Protein AF-A0A382AHW5-F1 (afdb_monomer_lite)

Radius of gyration: 20.34 Å; chains: 1; bounding box: 49×24×56 Å

Secondary structure (DS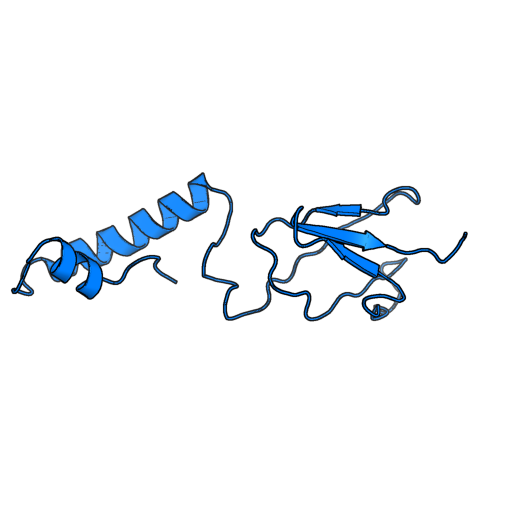SP, 8-state):
--SS-HHHHHHHHT---STTHHHHHHHHHHHHHHHHHHHTS-TTTTSSSPPP------SS---EEE-SSSS-------EE-SSTTSPPEEP-BTTTEEEETTTTEEEE-----

Foldseek 3Di:
DFPADPVRVCVVVVPPDCPCVVVSVVVRVVVRVVVCVVLQENQCPCVPPPDDDDDDDPDPPDFKDADSYPQDDDDPWDWDDDDPPDDTDTDDEPPQWHADRVRRMIGGDPPDD

Organism: NCBI:txid408172

Structure (mmCIF, N/CA/C/O backbone):
data_AF-A0A382AHW5-F1
#
_entry.id   AF-A0A382AHW5-F1
#
loop_
_atom_site.group_PDB
_atom_site.id
_atom_site.type_symbol
_atom_site.label_atom_id
_atom_site.label_alt_id
_atom_site.label_comp_id
_atom_site.label_asym_id
_atom_site.label_entity_id
_atom_site.label_seq_id
_atom_site.pdbx_PDB_ins_code
_atom_site.Cartn_x
_atom_site.Cartn_y
_atom_site.Cartn_z
_atom_site.occupancy
_atom_site.B_iso_or_equiv
_atom_site.auth_seq_id
_atom_site.auth_comp_id
_atom_site.auth_asym_id
_atom_site.auth_atom_id
_atom_site.pdbx_PDB_model_num
ATOM 1 N N . MET A 1 1 ? -7.598 2.299 6.373 1.00 84.06 1 MET A N 1
ATOM 2 C CA . MET A 1 1 ? -8.056 1.320 7.381 1.00 84.06 1 MET A CA 1
ATOM 3 C C . MET A 1 1 ? -7.495 1.695 8.745 1.00 84.06 1 MET A C 1
ATOM 5 O O . MET A 1 1 ? -6.361 2.159 8.807 1.00 84.06 1 MET A O 1
ATOM 9 N N . ASP A 1 2 ? -8.275 1.559 9.815 1.00 91.19 2 ASP A N 1
ATOM 10 C CA . ASP A 1 2 ? -7.800 1.862 11.172 1.00 91.19 2 ASP A CA 1
ATOM 11 C C . ASP A 1 2 ? -6.955 0.709 11.717 1.00 91.19 2 ASP A C 1
ATOM 13 O O . ASP A 1 2 ? -7.244 -0.454 11.439 1.00 91.19 2 ASP A O 1
ATOM 17 N N . LEU A 1 3 ? -5.915 1.028 12.493 1.00 90.19 3 LEU A N 1
ATOM 18 C CA . LEU A 1 3 ? -4.995 0.020 13.041 1.00 90.19 3 LEU A CA 1
ATOM 19 C C . LEU A 1 3 ? -5.656 -0.865 14.105 1.00 90.19 3 LEU A C 1
ATOM 21 O O . LEU A 1 3 ? -5.215 -1.984 14.350 1.00 90.19 3 LEU A O 1
ATOM 25 N N . VAL A 1 4 ? -6.687 -0.339 14.764 1.00 92.75 4 VAL A N 1
ATOM 26 C CA . VAL A 1 4 ? -7.421 -0.970 15.863 1.00 92.75 4 VAL A CA 1
ATOM 27 C C . VAL A 1 4 ? -8.881 -0.552 15.733 1.00 92.75 4 VAL A C 1
ATOM 29 O O . VAL A 1 4 ? -9.156 0.597 15.391 1.00 92.75 4 VAL A O 1
ATOM 32 N N . THR A 1 5 ? -9.831 -1.441 16.023 1.00 93.88 5 THR A N 1
ATOM 33 C CA . THR A 1 5 ? -11.252 -1.067 16.038 1.00 93.88 5 THR A CA 1
ATOM 34 C C . THR A 1 5 ? -11.669 -0.480 17.391 1.00 93.88 5 THR A C 1
ATOM 36 O O . THR A 1 5 ? -11.040 -0.716 18.425 1.00 93.88 5 THR A O 1
ATOM 39 N N . ILE A 1 6 ? -12.790 0.250 17.436 1.00 93.38 6 ILE A N 1
ATOM 40 C CA . ILE A 1 6 ? -13.361 0.732 18.710 1.00 93.38 6 ILE A CA 1
ATOM 41 C C . ILE A 1 6 ? -13.619 -0.438 19.674 1.00 93.38 6 ILE A C 1
ATOM 43 O O . ILE A 1 6 ? -13.401 -0.309 20.878 1.00 93.38 6 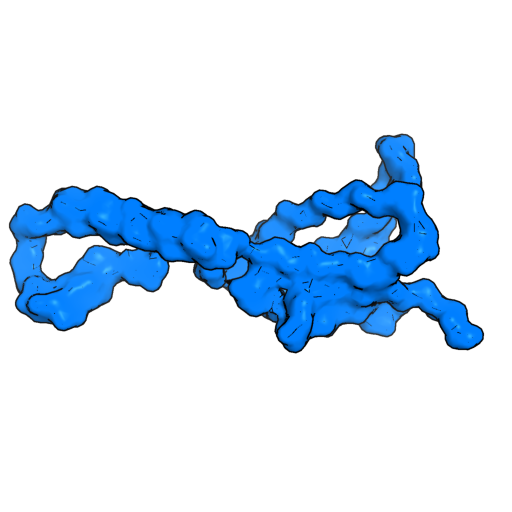ILE A O 1
ATOM 47 N N . ASN A 1 7 ? -14.057 -1.587 19.153 1.00 93.00 7 ASN A N 1
ATOM 48 C CA . ASN A 1 7 ? -14.330 -2.776 19.953 1.00 93.00 7 ASN A CA 1
ATOM 49 C C . ASN A 1 7 ? -13.053 -3.349 20.585 1.00 93.00 7 ASN A C 1
ATOM 51 O O . ASN A 1 7 ? -13.049 -3.635 21.780 1.00 93.00 7 ASN A O 1
ATOM 55 N N . ASP A 1 8 ? -11.958 -3.433 19.830 1.00 93.19 8 ASP A N 1
ATOM 56 C CA . ASP A 1 8 ? -10.665 -3.896 20.351 1.00 93.19 8 ASP A CA 1
ATOM 57 C C . ASP A 1 8 ? -10.160 -2.974 21.469 1.00 93.19 8 ASP A C 1
ATOM 59 O O . ASP A 1 8 ? -9.734 -3.432 22.532 1.00 93.19 8 ASP A O 1
ATOM 63 N N . TYR A 1 9 ? -10.284 -1.655 21.274 1.00 93.69 9 TYR A N 1
ATOM 64 C CA . TYR A 1 9 ? -9.918 -0.673 22.293 1.00 93.69 9 TYR A CA 1
ATOM 65 C C . TYR A 1 9 ? -10.771 -0.812 23.563 1.00 93.69 9 TYR A C 1
ATOM 67 O O . TYR A 1 9 ? -10.246 -0.777 24.679 1.00 93.69 9 TYR A O 1
ATOM 75 N N . LYS A 1 10 ? -12.086 -1.007 23.413 1.00 93.62 10 LYS A N 1
ATOM 76 C CA . LYS A 1 10 ? -13.003 -1.230 24.537 1.00 93.62 10 LYS A CA 1
ATOM 77 C C . LYS A 1 10 ? -12.678 -2.505 25.303 1.00 93.62 10 LYS A C 1
ATOM 79 O O . LYS A 1 10 ? -12.638 -2.461 26.530 1.00 93.62 10 LYS A O 1
ATOM 84 N N . GLN A 1 11 ? -12.404 -3.607 24.607 1.00 95.06 11 GLN A N 1
ATOM 85 C CA . GLN A 1 11 ? -12.001 -4.862 25.241 1.00 95.06 11 GLN A CA 1
ATOM 86 C C . GLN A 1 11 ? -10.702 -4.686 26.032 1.00 95.06 11 GLN A C 1
ATOM 88 O O . GLN A 1 11 ? -10.638 -5.063 27.202 1.00 95.06 11 GLN A O 1
ATOM 93 N N . TYR A 1 12 ? -9.703 -4.023 25.445 1.00 93.81 12 TYR A N 1
ATOM 94 C CA . TYR A 1 12 ? -8.440 -3.720 26.118 1.00 93.81 12 TYR A CA 1
ATOM 95 C C . TYR A 1 12 ? -8.629 -2.854 27.375 1.00 93.81 12 TYR A C 1
ATOM 97 O O . TYR A 1 12 ? -8.029 -3.115 28.419 1.00 93.81 12 TYR A O 1
ATOM 105 N N . LYS A 1 13 ? -9.491 -1.832 27.304 1.00 93.81 13 LYS A N 1
ATOM 106 C CA . LYS A 1 13 ? -9.788 -0.926 28.424 1.00 93.81 13 LYS A CA 1
ATOM 107 C C . LYS A 1 13 ? -10.871 -1.434 29.384 1.00 93.81 13 LYS A C 1
ATOM 109 O O . LYS A 1 13 ? -11.131 -0.754 30.373 1.00 93.81 13 LYS A O 1
ATOM 114 N N . LYS A 1 14 ? -11.472 -2.603 29.127 1.00 93.75 14 LYS A N 1
ATOM 115 C CA . LYS A 1 14 ? -12.615 -3.165 29.875 1.00 93.75 14 LYS A CA 1
ATOM 116 C C . LYS A 1 14 ? -13.816 -2.209 29.947 1.00 93.75 14 LYS A C 1
ATOM 118 O O . LYS A 1 14 ? -14.433 -2.037 30.995 1.00 93.75 14 LYS A O 1
ATOM 123 N N . ILE A 1 15 ? -14.123 -1.554 28.829 1.00 92.50 15 ILE A N 1
ATOM 124 C CA . ILE A 1 15 ? -15.286 -0.675 28.682 1.00 92.50 15 ILE A CA 1
ATOM 125 C C . ILE A 1 15 ? -16.439 -1.497 28.104 1.00 92.50 15 ILE A C 1
ATOM 127 O O . ILE A 1 15 ? -16.354 -1.968 26.974 1.00 92.50 15 ILE A O 1
ATOM 131 N N . GLU A 1 16 ? -17.528 -1.638 28.856 1.00 92.12 16 GLU A N 1
ATOM 132 C CA . GLU A 1 16 ? -18.679 -2.467 28.455 1.00 92.12 16 GLU A CA 1
ATOM 133 C C . GLU A 1 16 ? -19.866 -1.651 27.913 1.00 92.12 16 GLU A C 1
ATOM 135 O O . GLU A 1 16 ? -20.790 -2.201 27.321 1.00 92.12 16 GLU A O 1
ATOM 140 N N . HIS A 1 17 ? -19.853 -0.327 28.094 1.00 91.44 17 HIS A N 1
ATOM 141 C CA . HIS A 1 17 ? -20.930 0.568 27.664 1.00 91.44 17 HIS A CA 1
ATOM 142 C C . HIS A 1 17 ? -20.574 1.355 26.393 1.00 91.44 17 HIS A C 1
ATOM 144 O O . HIS A 1 17 ? -19.402 1.571 26.085 1.00 91.44 17 HIS A O 1
ATOM 150 N N . ASN A 1 18 ? -21.588 1.911 25.725 1.00 93.44 18 ASN A N 1
ATOM 151 C CA . ASN A 1 18 ? -21.423 2.626 24.449 1.00 93.44 18 ASN A CA 1
ATOM 152 C C . ASN A 1 18 ? -21.453 4.161 24.563 1.00 93.44 18 ASN A C 1
ATOM 154 O O . ASN A 1 18 ? -21.563 4.864 23.562 1.00 93.44 18 ASN A O 1
ATOM 158 N N . LYS A 1 19 ? -21.402 4.706 25.784 1.00 93.62 19 LYS A N 1
ATOM 159 C CA . LYS A 1 19 ? -21.580 6.151 26.014 1.00 93.62 19 LYS A CA 1
ATOM 160 C C . LYS A 1 19 ? -20.459 7.010 25.400 1.00 93.62 19 LYS A C 1
ATOM 162 O O . LYS A 1 19 ? -20.702 8.160 25.053 1.00 93.62 19 LYS A O 1
ATOM 167 N N . ASP A 1 20 ? -19.265 6.437 25.242 1.00 92.88 20 ASP A N 1
ATOM 168 C CA . ASP A 1 20 ? -18.060 7.135 24.775 1.00 92.88 20 ASP A CA 1
ATOM 169 C C . ASP A 1 20 ? -17.766 6.869 23.282 1.00 92.88 20 ASP A C 1
ATOM 171 O O . ASP A 1 20 ? -16.767 7.342 22.744 1.00 92.88 20 ASP A O 1
ATOM 175 N N . ASP A 1 21 ? -18.634 6.136 22.577 1.00 93.38 21 ASP A N 1
ATOM 176 C CA . ASP A 1 21 ? -18.364 5.634 21.219 1.00 93.38 21 ASP A CA 1
ATOM 177 C C . ASP A 1 21 ? -18.150 6.745 20.204 1.00 93.38 21 ASP A C 1
ATOM 179 O O . ASP A 1 21 ? -17.286 6.629 19.341 1.00 93.38 21 ASP A O 1
ATOM 183 N N . ASN A 1 22 ? -18.880 7.850 20.341 1.00 94.06 22 ASN A N 1
ATOM 184 C CA . ASN A 1 22 ? -18.705 9.012 19.474 1.00 94.06 22 ASN A CA 1
ATOM 185 C C . ASN A 1 22 ? -17.312 9.638 19.635 1.00 94.06 22 ASN A C 1
ATOM 187 O O . ASN A 1 22 ? -16.707 10.067 18.656 1.00 94.06 22 ASN A O 1
ATOM 191 N N . GLN A 1 23 ? -16.785 9.677 20.861 1.00 93.31 23 GLN A N 1
ATOM 192 C CA . GLN A 1 23 ? -15.452 10.217 21.133 1.00 93.31 23 GLN A CA 1
ATOM 193 C C . GLN A 1 23 ? -14.372 9.252 20.639 1.00 93.31 23 GLN A C 1
ATOM 195 O O . GLN A 1 23 ? -13.409 9.671 19.998 1.00 93.31 23 GLN A O 1
ATOM 200 N N . LEU A 1 24 ? -14.560 7.950 20.876 1.00 93.56 24 LEU A N 1
ATOM 201 C CA . LEU A 1 24 ? -13.664 6.908 20.374 1.00 93.56 24 LEU A CA 1
ATOM 202 C C . LEU A 1 24 ? -13.654 6.854 18.842 1.00 93.56 24 LEU A C 1
ATOM 204 O O . LEU A 1 24 ? -12.593 6.670 18.254 1.00 93.56 24 LEU A O 1
ATOM 208 N N . GLY A 1 25 ? -14.798 7.093 18.200 1.00 94.12 25 GLY A N 1
ATOM 209 C CA . GLY A 1 25 ? -14.928 7.167 16.747 1.00 94.12 25 GLY A CA 1
ATOM 210 C C . GLY A 1 25 ? -14.175 8.335 16.114 1.00 94.12 25 GLY A C 1
ATOM 211 O O . GLY A 1 25 ? -13.782 8.233 14.959 1.00 94.12 25 GLY A O 1
ATOM 212 N N . ALA A 1 26 ? -13.907 9.410 16.859 1.00 93.62 26 ALA A 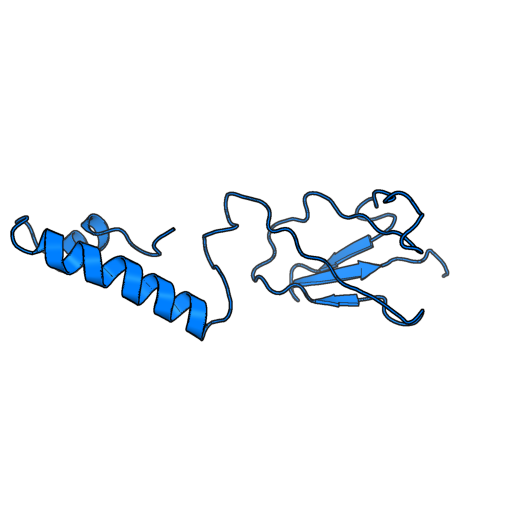N 1
ATOM 213 C CA . ALA A 1 26 ? -13.016 10.480 16.411 1.00 93.62 26 ALA A CA 1
ATOM 214 C C . ALA A 1 26 ? -11.538 10.179 16.726 1.00 93.62 26 ALA A C 1
ATOM 216 O O . ALA A 1 26 ? -10.653 10.481 15.926 1.00 93.62 26 ALA A O 1
ATOM 217 N N . LEU A 1 27 ? -11.262 9.579 17.889 1.00 93.94 27 LEU A N 1
ATOM 218 C CA . LEU A 1 27 ? -9.900 9.339 18.369 1.00 93.94 27 LEU A CA 1
ATOM 219 C C . LEU A 1 27 ? -9.186 8.218 17.601 1.00 93.94 27 LEU A C 1
ATOM 221 O O . LEU A 1 27 ? -8.019 8.371 17.245 1.00 93.94 27 LEU A O 1
ATOM 225 N N . VAL A 1 28 ? -9.866 7.096 17.355 1.00 94.31 28 VAL A N 1
ATOM 226 C CA . VAL A 1 28 ? -9.269 5.902 16.733 1.00 94.31 28 VAL A CA 1
ATOM 227 C C . VAL A 1 28 ? -8.726 6.191 15.322 1.00 94.31 28 VAL A C 1
ATOM 229 O O . VAL A 1 28 ? -7.554 5.871 15.076 1.00 94.31 28 VAL A O 1
ATOM 232 N N . PRO A 1 29 ? -9.474 6.864 14.423 1.00 94.62 29 PRO A N 1
ATOM 233 C CA . PRO A 1 29 ? -8.948 7.236 13.111 1.00 94.62 29 PRO A CA 1
ATOM 234 C C . PRO A 1 29 ? -7.807 8.253 13.203 1.00 94.62 29 PRO A C 1
ATOM 236 O O . PRO A 1 29 ? -6.810 8.127 12.495 1.00 94.62 29 PRO A O 1
ATOM 239 N N . ALA A 1 30 ? -7.904 9.235 14.109 1.00 93.69 30 ALA A N 1
ATOM 240 C CA . ALA A 1 30 ? -6.877 10.264 14.275 1.00 93.69 30 ALA A CA 1
ATOM 241 C C . ALA A 1 30 ? -5.533 9.678 14.738 1.00 93.69 30 ALA A C 1
ATOM 243 O O . ALA A 1 30 ? -4.482 10.041 14.212 1.00 93.69 30 ALA A O 1
ATOM 244 N N . VAL A 1 31 ? -5.557 8.739 15.689 1.00 94.19 31 VAL A N 1
ATOM 245 C CA . VAL A 1 31 ? -4.347 8.049 16.162 1.00 94.19 31 VAL A CA 1
ATOM 246 C C . VAL A 1 31 ? -3.791 7.121 15.083 1.00 94.19 31 VAL A C 1
ATOM 248 O O . VAL A 1 31 ? -2.583 7.114 14.861 1.00 94.19 31 VAL A O 1
ATOM 251 N N . SER A 1 32 ? -4.650 6.384 14.370 1.00 93.56 32 SER A N 1
ATOM 252 C CA . SER A 1 32 ? -4.214 5.538 13.250 1.00 93.56 32 SER A CA 1
ATOM 253 C C . SER A 1 32 ? -3.518 6.368 12.169 1.00 93.56 32 SER A C 1
ATOM 255 O O . SER A 1 32 ? -2.442 5.997 11.701 1.00 93.56 32 SER A O 1
ATOM 257 N N . GLN A 1 33 ? -4.086 7.525 11.818 1.00 92.81 33 GLN A N 1
ATOM 258 C CA . GLN A 1 33 ? -3.488 8.448 10.860 1.00 92.81 33 GLN A CA 1
ATOM 259 C C . GLN A 1 33 ? -2.164 9.025 11.370 1.00 92.81 33 GLN A C 1
ATOM 261 O O . GLN A 1 33 ? -1.204 9.096 10.609 1.00 92.81 33 GLN A O 1
ATOM 266 N N . LEU A 1 34 ? -2.085 9.401 12.651 1.00 93.12 34 LEU A N 1
ATOM 267 C CA . LEU A 1 34 ? -0.853 9.908 13.256 1.00 93.12 34 LEU A CA 1
ATOM 268 C C . LEU A 1 34 ? 0.288 8.889 13.152 1.00 93.12 34 LEU A C 1
ATOM 270 O O . LEU A 1 34 ? 1.390 9.256 12.751 1.00 93.12 34 LEU A O 1
ATOM 274 N N . VAL A 1 35 ? 0.029 7.621 13.486 1.00 92.38 35 VAL A N 1
ATOM 275 C CA . VAL A 1 35 ? 1.039 6.551 13.421 1.00 92.38 35 VAL A CA 1
ATOM 276 C C . VAL A 1 35 ? 1.525 6.347 11.988 1.00 92.38 35 VAL A C 1
ATOM 278 O O . VAL A 1 35 ? 2.731 6.272 11.756 1.00 92.38 35 VAL A O 1
ATOM 281 N N . LYS A 1 36 ? 0.611 6.322 11.016 1.00 90.88 36 LYS A N 1
ATOM 282 C CA . LYS A 1 36 ? 0.963 6.190 9.595 1.00 90.88 36 LYS A CA 1
ATOM 283 C C . LYS A 1 36 ? 1.795 7.363 9.096 1.00 90.88 36 LYS A C 1
ATOM 285 O O . LYS A 1 36 ? 2.835 7.168 8.480 1.00 90.88 36 LYS A O 1
ATOM 290 N N . THR A 1 37 ? 1.394 8.590 9.426 1.00 90.50 37 THR A N 1
ATOM 291 C CA . THR A 1 37 ? 2.150 9.791 9.051 1.00 90.50 37 THR A CA 1
ATOM 292 C C . THR A 1 37 ? 3.533 9.814 9.700 1.00 90.50 37 THR A C 1
ATOM 294 O O . THR A 1 37 ? 4.500 10.197 9.052 1.00 90.50 37 THR A O 1
ATOM 297 N N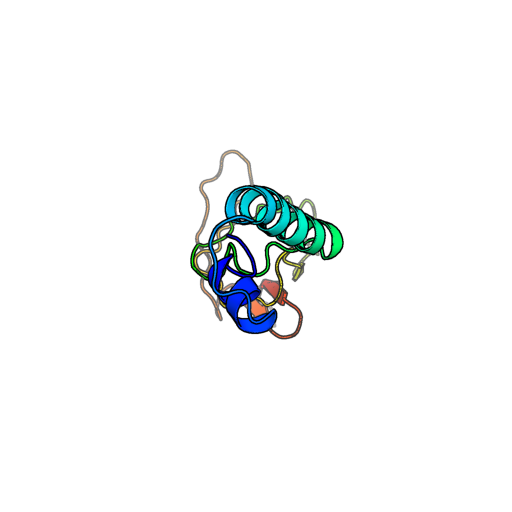 . TYR A 1 38 ? 3.647 9.398 10.964 1.00 90.00 38 TYR A N 1
ATOM 298 C CA . TYR A 1 38 ? 4.925 9.376 11.675 1.00 90.00 38 TYR A CA 1
ATOM 299 C C . TYR A 1 38 ? 5.891 8.322 11.119 1.00 90.00 38 TYR A C 1
ATOM 301 O O . TYR A 1 38 ? 7.086 8.579 11.017 1.00 90.00 38 TYR A O 1
ATOM 309 N N . THR A 1 39 ? 5.372 7.148 10.757 1.00 87.56 39 THR A N 1
ATOM 310 C CA . THR A 1 39 ? 6.165 6.049 10.181 1.00 87.56 39 THR A CA 1
ATOM 311 C C . THR A 1 39 ? 6.409 6.205 8.681 1.00 87.56 39 THR A C 1
ATOM 313 O O . THR A 1 39 ? 7.266 5.516 8.140 1.00 87.56 39 THR A O 1
ATOM 316 N N . GLY A 1 40 ? 5.684 7.107 8.009 1.00 84.44 40 GLY A N 1
ATOM 317 C CA . GLY A 1 40 ? 5.767 7.298 6.560 1.00 84.44 40 GLY A CA 1
ATOM 318 C C . GLY A 1 40 ? 5.214 6.119 5.754 1.00 84.44 40 GLY A C 1
ATOM 319 O O . GLY A 1 40 ? 5.559 5.976 4.588 1.00 84.44 40 GLY A O 1
ATOM 320 N N . ASN A 1 41 ? 4.383 5.276 6.369 1.00 83.56 41 ASN A N 1
ATOM 321 C CA . ASN A 1 41 ? 3.975 3.978 5.845 1.00 83.56 41 ASN A CA 1
ATOM 322 C C . ASN A 1 41 ? 2.473 3.759 6.086 1.00 83.56 41 ASN A C 1
ATOM 324 O O . ASN A 1 41 ? 1.918 4.208 7.094 1.00 83.56 41 ASN A O 1
ATOM 328 N N . ALA A 1 42 ? 1.788 3.090 5.162 1.00 83.12 42 ALA A N 1
ATOM 329 C CA . ALA A 1 42 ? 0.344 2.877 5.240 1.00 83.12 42 ALA A CA 1
ATOM 330 C C . ALA A 1 42 ? -0.050 1.639 6.082 1.00 83.12 42 ALA A C 1
ATOM 332 O O . ALA A 1 42 ? -1.224 1.463 6.434 1.00 83.12 42 ALA A O 1
ATOM 333 N N . VAL A 1 43 ? 0.941 0.829 6.461 1.00 81.75 43 VAL A N 1
ATOM 334 C CA . VAL A 1 43 ? 0.986 -0.328 7.375 1.00 81.75 43 VAL A CA 1
ATOM 335 C C . VAL A 1 43 ? 0.064 -1.471 6.971 1.00 81.75 43 VAL A C 1
ATOM 337 O O . VAL A 1 43 ? 0.512 -2.556 6.620 1.00 81.75 43 VAL A O 1
ATOM 340 N N . ILE A 1 44 ? -1.242 -1.240 7.032 1.00 82.94 44 ILE A N 1
ATOM 341 C CA . ILE A 1 44 ? -2.280 -2.235 6.742 1.00 82.94 44 ILE A CA 1
ATOM 342 C C . ILE A 1 44 ? -3.085 -1.898 5.489 1.00 82.94 44 ILE A C 1
ATOM 344 O O . ILE A 1 44 ? -3.830 -2.744 5.002 1.00 82.94 44 ILE A O 1
ATOM 348 N N . ASP A 1 45 ? -2.977 -0.672 4.971 1.00 81.44 45 ASP A N 1
ATOM 349 C CA . ASP A 1 45 ? -3.843 -0.223 3.876 1.00 81.44 45 ASP A CA 1
ATOM 350 C C . ASP A 1 45 ? -3.571 -0.990 2.574 1.00 81.44 45 ASP A C 1
ATOM 352 O O . ASP A 1 45 ? -4.509 -1.277 1.832 1.00 81.44 45 ASP A O 1
ATOM 356 N N . TYR A 1 46 ? -2.319 -1.399 2.346 1.00 82.38 46 TYR A N 1
ATOM 357 C CA . TYR A 1 46 ? -1.907 -2.194 1.183 1.00 82.38 46 TYR A CA 1
ATOM 358 C C . TYR A 1 46 ? -1.686 -3.679 1.498 1.00 82.38 46 TYR A C 1
ATOM 360 O O . TYR A 1 46 ? -1.137 -4.420 0.690 1.00 82.38 46 TYR A O 1
ATOM 368 N N . ALA A 1 47 ? -2.164 -4.157 2.651 1.00 76.69 47 ALA A N 1
ATOM 369 C CA . ALA A 1 47 ? -2.163 -5.591 2.945 1.00 76.69 47 ALA A CA 1
ATOM 370 C C . ALA A 1 47 ? -3.194 -6.361 2.095 1.00 76.69 47 ALA A C 1
ATOM 372 O O . ALA A 1 47 ? -3.060 -7.565 1.891 1.00 76.69 47 ALA A O 1
ATOM 373 N N . VAL A 1 48 ? -4.238 -5.672 1.618 1.00 78.06 48 VAL A N 1
ATOM 374 C CA . VAL A 1 48 ? -5.368 -6.255 0.866 1.00 78.06 48 VAL A CA 1
ATOM 375 C C . VAL A 1 48 ? -5.578 -5.621 -0.513 1.00 78.06 48 VAL A C 1
ATOM 377 O O . VAL A 1 48 ? -6.476 -6.029 -1.247 1.00 78.06 48 VAL A O 1
ATOM 380 N N . ALA A 1 49 ? -4.776 -4.617 -0.866 1.00 84.75 49 ALA A N 1
ATOM 381 C CA . ALA A 1 49 ? -4.839 -3.910 -2.137 1.00 84.75 49 ALA A CA 1
ATOM 382 C C . ALA A 1 49 ? -3.426 -3.549 -2.602 1.00 84.75 49 ALA A C 1
ATOM 384 O O . ALA A 1 49 ? -2.581 -3.192 -1.788 1.00 84.75 49 ALA A O 1
ATOM 385 N N . ASN A 1 50 ? -3.184 -3.598 -3.911 1.00 88.06 50 ASN A N 1
ATOM 386 C CA . ASN A 1 50 ? -1.883 -3.235 -4.467 1.00 88.06 50 ASN A CA 1
ATOM 387 C C . ASN A 1 50 ? -1.701 -1.713 -4.440 1.00 88.06 50 ASN A C 1
ATOM 389 O O . ASN A 1 50 ? -2.561 -0.974 -4.929 1.00 88.06 50 ASN A O 1
ATOM 393 N N . LYS A 1 51 ? -0.564 -1.248 -3.916 1.00 89.62 51 LYS A N 1
ATOM 394 C CA . LYS A 1 51 ? -0.111 0.132 -4.108 1.00 89.62 51 LYS A CA 1
ATOM 395 C C . LYS A 1 51 ? 0.468 0.283 -5.511 1.00 89.62 51 LYS A C 1
ATOM 397 O O . LYS A 1 51 ? 1.186 -0.597 -5.978 1.00 89.62 51 LYS A O 1
ATOM 402 N N . ILE A 1 52 ? 0.171 1.403 -6.163 1.00 91.75 52 ILE A N 1
ATOM 403 C CA . ILE A 1 52 ? 0.839 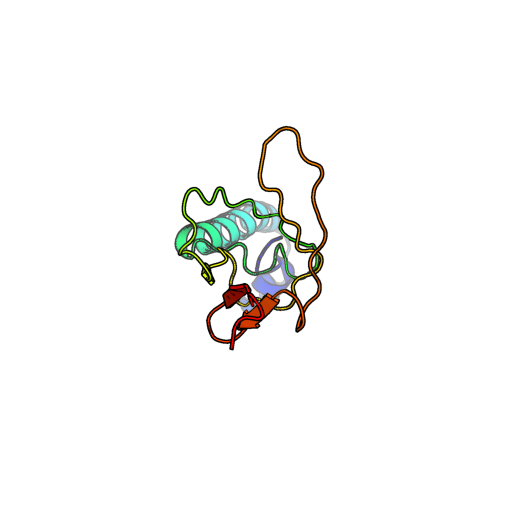1.798 -7.405 1.00 91.75 52 ILE A CA 1
ATOM 404 C C . ILE A 1 52 ? 1.898 2.837 -7.046 1.00 91.75 52 ILE A C 1
ATOM 406 O O . ILE A 1 52 ? 1.576 3.883 -6.484 1.00 91.75 52 ILE A O 1
ATOM 410 N N . GLU A 1 53 ? 3.147 2.542 -7.388 1.00 91.06 53 GLU A N 1
ATOM 411 C CA . GLU A 1 53 ? 4.274 3.469 -7.297 1.00 91.06 53 GLU A CA 1
ATOM 412 C C . GLU A 1 53 ? 4.819 3.708 -8.708 1.00 91.06 53 GLU A C 1
ATOM 414 O O . GLU A 1 53 ? 4.823 2.811 -9.551 1.00 91.06 53 GLU A O 1
ATOM 419 N N . THR A 1 54 ? 5.215 4.943 -9.002 1.00 92.12 54 THR A N 1
ATOM 420 C CA . THR A 1 54 ? 5.789 5.327 -10.295 1.00 92.12 54 THR A CA 1
ATOM 421 C C . THR A 1 54 ? 7.105 6.028 -10.031 1.00 92.12 54 THR A C 1
ATOM 4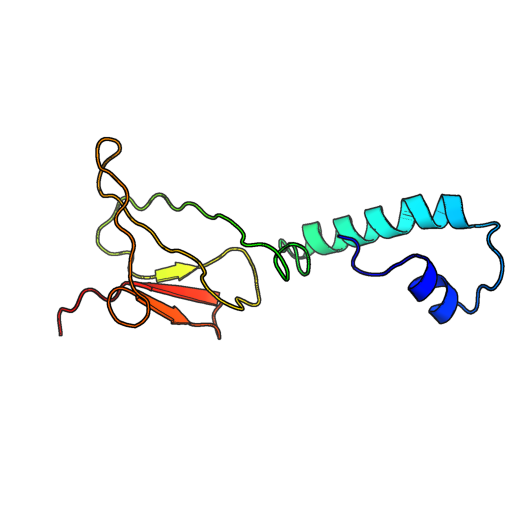23 O O . THR A 1 54 ? 7.160 6.959 -9.230 1.00 92.12 54 THR A O 1
ATOM 426 N N . PHE A 1 55 ? 8.150 5.559 -10.703 1.00 90.50 55 PHE A N 1
ATOM 427 C CA . PHE A 1 55 ? 9.505 6.065 -10.569 1.00 90.50 55 PHE A CA 1
ATOM 428 C C . PHE A 1 55 ? 9.950 6.596 -11.924 1.00 90.50 55 PHE A C 1
ATOM 430 O O . PHE A 1 55 ? 9.875 5.880 -12.922 1.00 90.50 55 PHE A O 1
ATOM 437 N N . ASP A 1 56 ? 10.415 7.841 -11.949 1.00 89.50 56 ASP A N 1
ATOM 438 C CA . ASP A 1 56 ? 11.042 8.419 -13.130 1.00 89.50 56 ASP A CA 1
ATOM 439 C C . ASP A 1 56 ? 12.558 8.258 -12.997 1.00 89.50 56 ASP A C 1
ATOM 441 O O . ASP A 1 56 ? 13.191 8.887 -12.145 1.00 89.50 56 ASP A O 1
ATOM 445 N N . ILE A 1 57 ? 13.135 7.392 -13.828 1.00 86.81 57 ILE A N 1
ATOM 446 C CA . ILE A 1 57 ? 14.570 7.103 -13.856 1.00 86.81 57 ILE A CA 1
ATOM 447 C C . ILE A 1 57 ? 15.156 7.778 -15.098 1.00 86.81 57 ILE A C 1
ATOM 449 O O . ILE A 1 57 ? 14.711 7.526 -16.215 1.00 86.81 57 ILE A O 1
ATOM 453 N N . TYR A 1 58 ? 16.146 8.652 -14.904 1.00 84.38 58 TYR A N 1
ATOM 454 C CA . TYR A 1 58 ? 16.760 9.444 -15.983 1.00 84.38 58 TYR A CA 1
ATOM 455 C C . TYR A 1 58 ? 18.200 9.025 -16.303 1.00 84.38 58 TYR A C 1
ATOM 457 O O . TYR A 1 58 ? 18.866 9.662 -17.121 1.00 84.38 58 TYR A O 1
ATOM 465 N N . ASP A 1 59 ? 18.696 7.978 -15.651 1.00 80.62 59 ASP A N 1
ATOM 466 C CA . ASP A 1 59 ? 20.035 7.441 -15.850 1.00 80.62 59 ASP A CA 1
ATOM 467 C C . ASP A 1 59 ? 19.995 5.945 -16.184 1.00 80.62 59 ASP A C 1
ATOM 469 O O . ASP A 1 59 ? 18.987 5.270 -16.001 1.00 80.62 59 ASP A O 1
ATOM 473 N N . SER A 1 60 ? 21.111 5.434 -16.702 1.00 77.19 60 SER A N 1
ATOM 474 C CA . SER A 1 60 ? 21.275 4.025 -17.074 1.00 77.19 60 SER A CA 1
ATOM 475 C C . SER A 1 60 ? 22.015 3.200 -16.013 1.00 77.19 60 SER A C 1
ATOM 477 O O . SER A 1 60 ? 22.491 2.108 -16.319 1.00 77.19 60 SER A O 1
ATOM 479 N N . LEU A 1 61 ? 22.230 3.752 -14.815 1.00 79.81 61 LEU A N 1
ATOM 480 C CA . LEU A 1 61 ? 23.037 3.137 -13.753 1.00 79.81 61 LEU A CA 1
ATOM 481 C C . LEU A 1 61 ? 22.179 2.654 -12.581 1.00 79.81 61 LEU A C 1
ATOM 483 O O . LEU A 1 61 ? 22.628 1.817 -11.802 1.00 79.81 61 LEU A O 1
ATOM 487 N N . THR A 1 62 ? 20.955 3.159 -12.464 1.00 83.88 62 THR A N 1
ATOM 488 C CA . THR A 1 62 ? 19.989 2.752 -11.452 1.00 83.88 62 THR A CA 1
ATOM 489 C C . THR A 1 62 ? 19.438 1.371 -11.792 1.00 83.88 62 THR A C 1
ATOM 491 O O . THR A 1 62 ? 18.619 1.208 -12.693 1.00 83.88 62 THR A O 1
ATOM 494 N N . SER A 1 63 ? 19.900 0.364 -11.055 1.00 85.25 63 SER A N 1
ATOM 495 C CA . SER A 1 63 ? 19.398 -1.013 -11.117 1.00 85.25 63 SER A CA 1
ATOM 496 C C . SER A 1 63 ? 18.554 -1.394 -9.902 1.00 85.25 63 SER A C 1
ATOM 498 O O . SER A 1 63 ? 17.983 -2.480 -9.889 1.00 85.25 63 SER A O 1
ATOM 500 N N . GLU A 1 64 ? 18.468 -0.530 -8.889 1.00 90.00 64 GLU A N 1
ATOM 501 C CA . GLU A 1 64 ? 17.724 -0.777 -7.655 1.00 90.00 64 GLU A CA 1
ATOM 502 C C . GLU A 1 64 ? 16.646 0.288 -7.460 1.00 90.00 64 GLU A C 1
ATOM 504 O O . GLU A 1 64 ? 16.905 1.482 -7.615 1.00 90.00 64 GLU A O 1
ATOM 509 N N . LEU A 1 65 ? 15.451 -0.141 -7.064 1.00 90.75 65 LEU A N 1
ATOM 510 C CA . LEU A 1 65 ? 14.357 0.730 -6.655 1.00 90.75 65 LEU A CA 1
ATOM 511 C C . LEU A 1 65 ? 13.937 0.388 -5.232 1.00 90.75 65 LEU A C 1
ATOM 513 O O . LEU A 1 65 ? 13.522 -0.736 -4.963 1.00 90.75 65 LEU A O 1
ATOM 517 N N . PHE A 1 66 ? 14.017 1.369 -4.337 1.00 90.12 66 PHE A N 1
ATOM 518 C CA . PHE A 1 66 ? 13.497 1.254 -2.977 1.00 90.12 66 PHE A CA 1
ATOM 519 C C . PHE A 1 66 ? 12.025 1.645 -2.964 1.00 90.12 66 PHE A C 1
ATOM 521 O O . PHE A 1 66 ? 11.667 2.738 -3.412 1.00 90.12 66 PHE A O 1
ATOM 528 N N . LEU A 1 67 ? 11.180 0.754 -2.454 1.00 90.25 67 LEU A N 1
ATOM 529 C CA . LEU A 1 67 ? 9.754 1.018 -2.335 1.00 90.25 67 LEU A CA 1
ATOM 530 C C . LEU A 1 67 ? 9.465 1.827 -1.073 1.00 90.25 67 LEU A C 1
ATOM 532 O O . LEU A 1 67 ? 10.210 1.799 -0.094 1.00 90.25 67 LEU A O 1
ATOM 536 N N . THR A 1 68 ? 8.371 2.581 -1.101 1.00 87.19 68 THR A N 1
ATOM 537 C CA . THR A 1 68 ? 7.992 3.434 0.036 1.00 87.19 68 THR A CA 1
ATOM 538 C C . THR A 1 68 ? 7.240 2.680 1.132 1.00 87.19 68 THR A C 1
ATOM 540 O O . THR A 1 68 ? 7.157 3.166 2.258 1.00 87.19 68 THR A O 1
ATOM 543 N N . GLU A 1 69 ? 6.685 1.505 0.827 1.00 85.62 69 GLU A N 1
ATOM 544 C CA . GLU A 1 69 ? 6.002 0.652 1.802 1.00 85.62 69 GLU A CA 1
ATOM 545 C C . GLU A 1 69 ? 6.893 -0.490 2.293 1.00 85.62 69 GLU A C 1
ATOM 547 O O . GLU A 1 69 ? 7.713 -1.037 1.563 1.00 85.62 69 GLU A O 1
ATOM 552 N N . SER A 1 70 ? 6.660 -0.873 3.543 1.00 84.62 70 SER A N 1
ATOM 553 C CA . SER A 1 70 ? 7.372 -1.920 4.275 1.00 84.62 70 SER A CA 1
ATOM 554 C C . SER A 1 70 ? 6.436 -2.584 5.300 1.00 84.62 70 SER A C 1
ATOM 556 O O . SER A 1 70 ? 5.694 -1.870 5.985 1.00 84.62 70 SER A O 1
ATOM 558 N N . PRO A 1 71 ? 6.456 -3.918 5.454 1.00 86.88 71 PRO A N 1
ATOM 559 C CA . PRO A 1 71 ? 7.229 -4.863 4.652 1.00 86.88 71 PRO A CA 1
ATOM 560 C C . PRO A 1 71 ? 6.589 -5.107 3.278 1.00 86.88 71 PRO A C 1
ATOM 562 O O . PRO A 1 71 ? 5.363 -5.169 3.142 1.00 86.88 71 PRO A O 1
ATOM 565 N N . LEU A 1 72 ? 7.422 -5.319 2.265 1.00 88.81 72 LEU A N 1
ATOM 566 C CA . LEU A 1 72 ? 7.015 -5.727 0.930 1.00 88.81 72 LEU A CA 1
ATOM 567 C C . LEU A 1 72 ? 6.608 -7.204 0.934 1.00 88.81 72 LEU A C 1
ATOM 569 O O . LEU A 1 72 ? 7.420 -8.115 1.101 1.00 88.81 72 LEU A O 1
ATOM 573 N N . THR A 1 73 ? 5.325 -7.465 0.706 1.00 88.50 73 THR A N 1
ATOM 574 C CA . THR A 1 73 ? 4.782 -8.831 0.694 1.00 88.50 73 THR A CA 1
ATOM 575 C C . THR A 1 73 ? 4.948 -9.501 -0.670 1.00 88.50 73 THR A C 1
ATOM 577 O O . THR A 1 73 ? 5.418 -10.642 -0.763 1.00 88.50 73 THR A O 1
ATOM 580 N N . SER A 1 74 ? 4.573 -8.793 -1.736 1.00 89.56 74 SER A N 1
ATOM 581 C CA . SER A 1 74 ? 4.622 -9.256 -3.125 1.00 89.56 74 SER A CA 1
ATOM 582 C C . SER A 1 74 ? 4.530 -8.087 -4.104 1.00 89.56 74 SER A C 1
ATOM 584 O O . SER A 1 74 ? 3.916 -7.068 -3.788 1.00 89.56 74 SER A O 1
ATOM 586 N N . VAL A 1 75 ? 5.076 -8.268 -5.307 1.00 91.38 75 VAL A N 1
ATOM 587 C CA . VAL A 1 75 ? 4.899 -7.353 -6.440 1.00 91.38 75 VAL A CA 1
ATOM 588 C C . VAL A 1 75 ? 3.871 -7.969 -7.384 1.00 91.38 75 VAL A C 1
ATOM 590 O O . VAL A 1 75 ? 4.084 -9.053 -7.912 1.00 91.38 75 VAL A O 1
ATOM 593 N N . GLY A 1 76 ? 2.728 -7.305 -7.573 1.00 91.19 76 GLY A N 1
ATOM 594 C CA . GLY A 1 76 ? 1.656 -7.836 -8.425 1.00 91.19 76 GLY A CA 1
ATOM 595 C C . GLY A 1 76 ? 1.876 -7.602 -9.922 1.00 91.19 76 GLY A C 1
ATOM 596 O O . GLY A 1 76 ? 1.527 -8.451 -10.737 1.00 91.19 76 GLY A O 1
ATOM 597 N N . LEU A 1 77 ? 2.418 -6.439 -10.288 1.00 92.81 77 LEU A N 1
ATOM 598 C CA . LEU A 1 77 ? 2.691 -6.047 -11.668 1.00 92.81 77 LEU A CA 1
ATOM 599 C C . LEU A 1 77 ? 3.827 -5.023 -11.672 1.00 92.81 77 LEU A C 1
ATOM 601 O O . LEU A 1 77 ? 3.742 -4.019 -10.966 1.00 92.81 77 LEU A O 1
ATOM 605 N N . LEU A 1 78 ? 4.846 -5.260 -12.494 1.00 93.19 78 LEU A N 1
ATOM 606 C CA . LEU A 1 78 ? 5.914 -4.305 -12.763 1.00 93.19 78 LEU A CA 1
ATOM 607 C C . LEU A 1 78 ? 5.983 -4.050 -14.265 1.00 93.19 78 LEU A C 1
ATOM 609 O O . LEU A 1 78 ? 5.937 -4.989 -15.063 1.00 93.19 78 LEU A O 1
ATOM 613 N N . GLN A 1 79 ? 6.060 -2.780 -14.651 1.00 93.75 79 GLN A N 1
ATOM 614 C CA . GLN A 1 79 ? 6.144 -2.389 -16.052 1.00 93.75 79 GLN A CA 1
ATOM 615 C C . GLN A 1 79 ? 7.095 -1.208 -16.221 1.00 93.75 79 GLN A C 1
ATOM 617 O O . GLN A 1 79 ? 7.122 -0.313 -15.377 1.00 93.75 79 GLN A O 1
ATOM 622 N N . GLU A 1 80 ? 7.819 -1.178 -17.336 1.00 91.56 80 GLU A N 1
ATOM 623 C CA . GLU A 1 80 ? 8.732 -0.089 -17.698 1.00 91.56 80 GLU A CA 1
ATOM 624 C C . GLU A 1 80 ? 8.426 0.452 -19.102 1.00 91.56 80 GLU A C 1
ATOM 626 O O . GLU A 1 80 ? 7.758 -0.202 -19.908 1.00 91.56 80 GLU A O 1
ATOM 631 N N . ARG A 1 81 ? 8.881 1.674 -19.384 1.00 90.88 81 ARG A N 1
ATOM 632 C CA . ARG A 1 81 ? 8.868 2.289 -20.718 1.00 90.88 81 ARG A CA 1
ATOM 633 C C . ARG A 1 81 ? 10.042 3.259 -20.836 1.00 90.88 81 ARG A C 1
ATOM 635 O O . ARG A 1 81 ? 10.355 3.936 -19.859 1.00 90.88 81 ARG A O 1
ATOM 642 N N . ASP A 1 82 ? 10.615 3.373 -22.029 1.00 86.88 82 ASP A N 1
ATOM 643 C CA . ASP A 1 82 ? 11.794 4.220 -22.267 1.00 86.88 82 ASP A CA 1
ATOM 644 C C . ASP A 1 82 ? 11.429 5.669 -22.611 1.00 86.88 82 ASP A C 1
ATOM 646 O O . ASP A 1 82 ? 12.160 6.606 -22.287 1.00 86.88 82 ASP A O 1
ATOM 650 N N . SER A 1 83 ? 10.282 5.884 -23.260 1.00 85.69 83 SER A N 1
ATOM 651 C CA . SER A 1 83 ? 9.790 7.222 -23.576 1.00 85.69 83 SER A CA 1
ATOM 652 C C . SER A 1 83 ? 8.301 7.390 -23.289 1.00 85.69 83 SER A C 1
ATOM 654 O O . SER A 1 83 ? 7.536 6.436 -23.147 1.00 85.69 83 SER A O 1
ATOM 656 N N . LEU A 1 84 ? 7.863 8.650 -23.248 1.00 84.38 84 LEU A N 1
ATOM 657 C CA . LEU A 1 84 ? 6.454 9.017 -23.074 1.00 84.38 84 LEU A CA 1
ATOM 658 C C . LEU A 1 84 ? 5.551 8.518 -24.211 1.00 84.38 84 LEU A C 1
ATOM 660 O O . LEU A 1 84 ? 4.342 8.411 -24.010 1.00 84.38 84 LEU A O 1
ATOM 664 N N . ALA A 1 85 ? 6.121 8.265 -25.393 1.00 89.62 85 ALA A N 1
ATOM 665 C CA . ALA A 1 85 ? 5.389 7.778 -26.557 1.00 89.62 85 ALA A CA 1
ATOM 666 C C . ALA A 1 85 ? 5.279 6.245 -26.589 1.00 89.62 85 ALA A C 1
ATOM 668 O O . ALA A 1 85 ? 4.439 5.715 -27.318 1.00 89.62 85 ALA A O 1
ATOM 669 N N . ASP A 1 86 ? 6.099 5.545 -25.802 1.00 91.50 86 ASP A N 1
ATOM 670 C CA . ASP A 1 86 ? 6.150 4.091 -25.805 1.00 91.50 86 ASP A CA 1
ATOM 671 C C . ASP A 1 86 ? 5.076 3.488 -24.899 1.00 91.50 86 ASP A C 1
ATOM 673 O O . ASP A 1 86 ? 4.644 4.062 -23.893 1.00 91.50 86 ASP A O 1
ATOM 677 N N . SER A 1 87 ? 4.631 2.292 -25.279 1.00 93.31 87 SER A N 1
ATOM 678 C CA . SER A 1 87 ? 3.759 1.483 -24.432 1.00 93.31 87 SER A CA 1
ATOM 679 C C . SER A 1 87 ? 4.567 0.830 -23.315 1.00 93.31 87 SER A C 1
ATOM 681 O O . SER A 1 87 ? 5.736 0.498 -23.495 1.00 93.31 87 SER A O 1
ATOM 683 N N . TYR A 1 88 ? 3.923 0.610 -22.172 1.00 93.19 88 TYR A N 1
ATOM 684 C CA . TYR A 1 88 ? 4.531 -0.110 -21.060 1.00 93.19 88 TYR A CA 1
ATOM 685 C C . TYR A 1 88 ? 4.784 -1.576 -21.421 1.00 93.19 88 TYR A C 1
ATOM 687 O O . TYR A 1 88 ? 3.881 -2.272 -21.893 1.00 93.19 88 TYR A O 1
ATOM 695 N N . THR A 1 89 ? 5.995 -2.044 -21.136 1.00 93.75 89 THR A N 1
ATOM 696 C CA . THR A 1 89 ? 6.380 -3.452 -21.230 1.00 93.75 89 THR A CA 1
ATOM 697 C C . THR A 1 89 ? 6.302 -4.074 -19.846 1.00 93.75 89 THR A C 1
ATOM 699 O O . THR A 1 89 ? 6.892 -3.559 -18.899 1.00 93.75 89 THR A O 1
ATOM 702 N N . THR A 1 90 ? 5.552 -5.166 -19.713 1.00 95.00 90 THR A N 1
ATOM 703 C CA . THR A 1 90 ? 5.464 -5.916 -18.455 1.00 95.00 90 THR A CA 1
ATOM 704 C C . THR A 1 90 ? 6.727 -6.737 -18.243 1.00 95.00 90 THR A C 1
ATOM 706 O O . THR A 1 90 ? 7.134 -7.473 -19.138 1.00 95.00 90 THR A O 1
ATOM 709 N N . LEU A 1 91 ? 7.303 -6.627 -17.050 1.00 92.38 91 LEU A N 1
ATOM 710 C CA . LEU A 1 91 ? 8.489 -7.368 -16.640 1.00 92.38 91 LEU A CA 1
ATOM 711 C C . LEU A 1 91 ? 8.106 -8.642 -15.887 1.00 92.38 91 LEU A C 1
ATOM 713 O O . LEU A 1 91 ? 7.070 -8.699 -15.222 1.00 92.38 91 LEU A O 1
ATOM 717 N N . THR A 1 92 ? 8.967 -9.652 -15.972 1.00 92.31 92 THR A N 1
ATOM 718 C CA . THR A 1 92 ? 8.787 -10.953 -15.320 1.00 92.31 92 THR A CA 1
ATOM 719 C C . THR A 1 92 ? 9.740 -11.103 -14.134 1.00 92.31 92 THR A C 1
ATOM 721 O O . THR A 1 92 ? 10.952 -10.929 -14.280 1.00 92.31 92 THR A O 1
ATOM 724 N N . GLU A 1 93 ? 9.206 -11.448 -12.959 1.00 90.62 93 GLU A N 1
ATOM 725 C CA . GLU A 1 93 ? 10.008 -11.748 -11.762 1.00 90.62 93 GLU A CA 1
ATOM 726 C C . GLU A 1 93 ? 10.961 -12.929 -12.029 1.00 90.62 93 GLU A C 1
ATOM 728 O O . GLU A 1 93 ? 10.650 -13.835 -12.804 1.00 90.62 93 GLU A O 1
ATOM 733 N N . ASP A 1 94 ? 12.151 -12.884 -11.437 1.00 89.06 94 ASP A N 1
ATOM 734 C CA . ASP A 1 94 ? 13.272 -13.821 -11.600 1.00 89.06 94 ASP A CA 1
ATOM 735 C C . ASP A 1 94 ? 13.845 -13.945 -13.025 1.00 89.06 94 ASP A C 1
ATOM 737 O O . ASP A 1 94 ? 14.751 -14.743 -13.268 1.00 89.06 94 ASP A O 1
ATOM 741 N N . THR A 1 95 ? 13.356 -13.146 -13.975 1.00 88.38 95 THR A N 1
ATOM 742 C CA . THR A 1 95 ? 13.901 -13.062 -15.341 1.00 88.38 95 THR A CA 1
ATOM 743 C C . THR A 1 95 ? 14.386 -11.653 -15.641 1.00 88.38 95 THR A C 1
ATOM 745 O O . THR A 1 95 ? 15.558 -11.444 -15.941 1.00 88.38 95 THR A O 1
ATOM 748 N N . ASP A 1 96 ? 13.482 -10.683 -15.523 1.00 89.31 96 ASP A N 1
ATOM 749 C CA . ASP A 1 96 ? 13.754 -9.274 -15.775 1.00 89.31 96 ASP A CA 1
ATOM 750 C C . ASP A 1 96 ? 14.123 -8.537 -14.485 1.00 89.31 96 ASP A C 1
ATOM 752 O O . ASP A 1 96 ? 14.925 -7.600 -14.496 1.00 89.31 96 ASP A O 1
ATOM 756 N N . TYR A 1 97 ? 13.544 -8.943 -13.357 1.00 91.75 97 TYR A N 1
ATOM 757 C CA . TYR A 1 97 ? 13.794 -8.314 -12.068 1.00 91.75 97 TYR A CA 1
ATOM 758 C C . TYR A 1 97 ? 13.734 -9.314 -10.918 1.00 91.75 97 TYR A C 1
ATOM 760 O O . TYR A 1 97 ? 13.130 -10.371 -11.037 1.00 91.75 97 TYR A O 1
ATOM 768 N N . TYR A 1 98 ? 14.330 -8.955 -9.788 1.00 91.25 98 TYR A N 1
ATOM 769 C CA . TYR A 1 98 ? 14.295 -9.717 -8.545 1.00 91.25 98 TYR A CA 1
ATOM 770 C C . TYR A 1 98 ? 13.713 -8.863 -7.414 1.00 91.25 98 TYR A C 1
ATOM 772 O O . TYR A 1 98 ? 13.965 -7.657 -7.349 1.00 91.25 98 TYR A O 1
ATOM 780 N N . VAL A 1 99 ? 12.937 -9.479 -6.520 1.00 92.88 99 VAL A N 1
ATOM 781 C CA . VAL A 1 99 ? 12.334 -8.808 -5.360 1.00 92.88 99 VAL A CA 1
ATOM 782 C C . VAL A 1 99 ? 13.108 -9.162 -4.094 1.00 92.88 99 VAL A C 1
ATOM 784 O O . VAL A 1 99 ? 13.025 -10.278 -3.583 1.00 92.88 99 VAL A O 1
ATOM 787 N N . ASP A 1 100 ? 13.818 -8.184 -3.539 1.00 91.06 100 ASP A N 1
ATOM 788 C CA . ASP A 1 100 ? 14.473 -8.302 -2.240 1.00 91.06 100 ASP A CA 1
ATOM 789 C C . ASP A 1 100 ? 13.512 -7.827 -1.142 1.00 91.06 100 ASP A C 1
ATOM 791 O O . ASP A 1 100 ? 13.388 -6.634 -0.859 1.00 91.06 100 ASP A O 1
ATOM 795 N N . LYS A 1 101 ? 12.820 -8.790 -0.525 1.00 90.06 101 LYS A N 1
ATOM 796 C CA . LYS A 1 101 ? 11.876 -8.550 0.580 1.00 90.06 101 LYS A CA 1
ATOM 797 C C . LYS A 1 101 ? 12.557 -8.245 1.916 1.00 90.06 101 LYS A C 1
ATOM 799 O O . LYS A 1 101 ? 11.871 -7.861 2.852 1.00 90.06 101 LYS A O 1
ATOM 804 N N . GLU A 1 102 ? 13.866 -8.464 2.046 1.00 88.38 102 GLU A N 1
ATOM 805 C CA . GLU A 1 102 ? 14.591 -8.133 3.280 1.00 88.38 102 GLU A CA 1
ATOM 806 C C . GLU A 1 102 ? 14.846 -6.626 3.372 1.00 88.38 102 GLU A C 1
ATOM 808 O O . GLU A 1 102 ? 14.789 -6.049 4.456 1.00 88.38 102 GLU A O 1
ATOM 813 N N . HIS A 1 103 ? 15.077 -5.989 2.223 1.00 87.62 103 HIS A N 1
ATOM 814 C CA . HIS A 1 103 ? 15.359 -4.556 2.120 1.00 87.62 103 HIS A CA 1
ATOM 815 C C . HIS A 1 103 ? 14.267 -3.765 1.387 1.00 87.62 103 HIS A C 1
ATOM 817 O O . HIS A 1 103 ? 14.499 -2.610 1.035 1.00 87.62 103 HIS A O 1
ATOM 823 N N . ASP A 1 104 ? 13.107 -4.379 1.135 1.00 90.38 104 ASP A N 1
ATOM 824 C CA . ASP A 1 104 ? 11.953 -3.771 0.460 1.00 90.38 104 ASP A CA 1
ATOM 825 C C . ASP A 1 104 ? 12.320 -3.067 -0.862 1.00 90.38 104 ASP A C 1
ATOM 827 O O . ASP A 1 104 ? 11.936 -1.923 -1.130 1.00 90.38 104 ASP A O 1
ATOM 831 N N . ARG A 1 105 ? 13.097 -3.758 -1.707 1.00 91.00 105 ARG A N 1
ATOM 832 C CA . ARG A 1 105 ? 13.606 -3.206 -2.970 1.00 91.00 105 ARG A CA 1
ATOM 833 C C . ARG A 1 105 ? 13.454 -4.153 -4.150 1.00 91.00 105 ARG A C 1
ATOM 835 O O . ARG A 1 105 ? 13.414 -5.375 -4.010 1.00 91.00 105 ARG A O 1
ATOM 842 N N . ILE A 1 106 ? 13.399 -3.558 -5.333 1.00 92.25 106 ILE A N 1
ATOM 843 C CA . ILE A 1 106 ? 13.342 -4.248 -6.618 1.00 92.25 106 ILE A CA 1
ATOM 844 C C . ILE A 1 106 ? 14.674 -4.059 -7.333 1.00 92.25 106 ILE A C 1
ATOM 846 O O . ILE A 1 106 ? 15.186 -2.947 -7.429 1.00 92.25 106 ILE A O 1
ATOM 850 N N . TYR A 1 107 ? 15.198 -5.152 -7.868 1.00 91.06 107 TYR A N 1
ATOM 851 C CA . TYR A 1 107 ? 16.438 -5.212 -8.626 1.00 91.06 107 TYR A CA 1
ATOM 852 C C . TYR A 1 107 ? 16.168 -5.491 -10.093 1.00 91.06 107 TYR A C 1
ATOM 854 O O . TYR A 1 107 ? 15.602 -6.532 -10.406 1.00 91.06 107 TYR A O 1
ATOM 862 N N . ARG A 1 108 ? 16.627 -4.636 -11.007 1.00 86.62 108 ARG A N 1
ATOM 863 C CA . ARG A 1 108 ? 16.615 -4.935 -12.442 1.00 86.62 108 ARG A CA 1
ATOM 864 C C . ARG A 1 108 ? 17.778 -5.862 -12.779 1.00 86.62 108 ARG A C 1
ATOM 866 O O . ARG A 1 108 ? 18.944 -5.521 -12.580 1.00 86.62 108 ARG A O 1
ATOM 873 N N . VAL A 1 109 ? 17.456 -7.024 -13.333 1.00 74.69 109 VAL A N 1
ATOM 874 C CA . VAL A 1 109 ? 18.432 -7.967 -13.873 1.00 74.69 109 VAL A CA 1
ATOM 875 C C . VAL A 1 109 ? 18.566 -7.674 -15.362 1.00 74.69 109 VAL A C 1
ATOM 877 O O . VAL A 1 109 ? 17.799 -8.157 -16.190 1.00 74.69 109 VAL A O 1
ATOM 880 N N . ASN A 1 110 ? 19.553 -6.857 -15.719 1.00 65.19 110 ASN A N 1
ATOM 881 C CA . ASN A 1 110 ? 20.035 -6.841 -17.093 1.00 65.19 110 ASN A CA 1
ATOM 882 C C . ASN A 1 110 ? 20.925 -8.074 -17.215 1.00 65.19 110 ASN A C 1
ATOM 884 O O . ASN A 1 110 ? 21.936 -8.138 -16.524 1.00 65.19 110 ASN A O 1
ATOM 888 N N . GLY A 1 111 ? 20.528 -9.067 -18.015 1.00 47.03 111 GLY A N 1
ATOM 889 C CA . GLY A 1 111 ? 21.187 -10.378 -18.147 1.00 47.03 111 GLY A CA 1
ATOM 890 C C . GLY A 1 111 ? 22.613 -10.364 -18.723 1.00 47.03 111 GLY A C 1
ATOM 891 O O . GLY A 1 111 ? 22.966 -11.227 -19.520 1.00 47.03 111 GLY A O 1
ATOM 892 N N . ILE A 1 112 ? 23.432 -9.383 -18.355 1.00 40.03 112 ILE A N 1
ATOM 893 C CA . ILE A 1 112 ? 24.839 -9.261 -18.699 1.00 40.03 112 ILE A CA 1
ATOM 894 C C . ILE A 1 112 ? 25.632 -9.796 -17.502 1.00 40.03 112 ILE A C 1
ATOM 896 O O . ILE A 1 112 ? 25.878 -9.078 -16.534 1.00 40.03 112 ILE A O 1
ATOM 900 N N . SER A 1 113 ? 25.978 -11.085 -17.568 1.00 34.38 113 SER A N 1
ATOM 901 C CA . SER A 1 113 ? 27.089 -11.662 -16.800 1.00 34.38 113 SER A CA 1
ATOM 902 C C . SER A 1 113 ? 28.419 -11.307 -17.449 1.00 34.38 113 SER A C 1
ATOM 904 O O . SER A 1 113 ? 28.483 -11.466 -18.693 1.00 34.38 113 SER A O 1
#

InterPro domains:
  IPR056472 Head completion protein [PF24163] (3-89)

Sequence (113 aa):
MDLVTINDYKQYKKIEHNKDDNQLGALVPAVSQLVKTYTGNAVIDYAVANKIETFDIYDSLTSELFLTESPLTSVGLLQERDSLADSYTTLTEDTDYYVDKEHDRIYRVNGIS

pLDDT: mean 88.17, std 9.32, range [34.38, 95.06]